Protein AF-A0A7S2WJG2-F1 (afdb_monomer)

Sequence (134 aa):
EGPVTAETNYRGTDWLTQGWVDNTPPLGWETTLAFCIMPIVLVLMQSFTMNVLQQPEDESASDEEKEQLQNTKNILKFLPLMIGFFSLQVPAGLTIYWFTSNLFTVSQSLIIRGYYAANPPEIKLPDYWVALDK

Foldseek 3Di:
DQDDDPPQVLFFQCQPVHDDDPNAG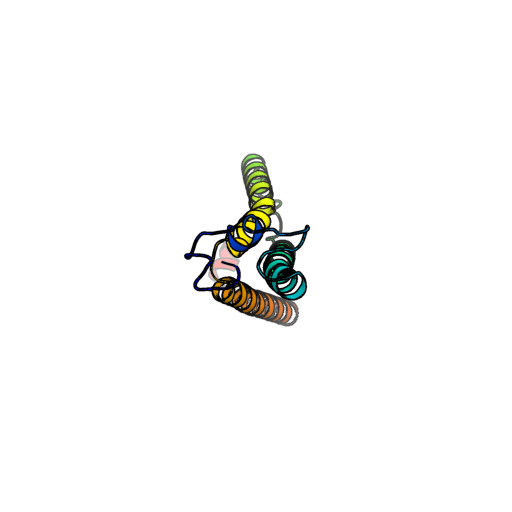PVGPVSNVVLLVLLVLQLVLLLVLCVVPPDDDDPPDDPVVVVVVVVVVVVSNCVSVVSSSVCSRDDVVVSVVVSVVSVVVSVVVVVVVVVCVVVPDDDDDDPVVVVVVD

InterPro domains:
  IPR001708 Membrane insertase YidC/ALB3/OXA1/COX18 [PTHR12428] (31-113)
  IPR028055 Membrane insertase YidC/Oxa/ALB, C-terminal [PF02096] (34-115)

Organism: NCBI:txid1034831

Secondary structure (DSSP, 8-state):
--S--TTSTT-TTHHHHS--BTTB-TTHHHHHHHHHHHHHHHHHHHHHHHHHSPPPP-TTS-HHHHHHHHHHHHHHHHHHHHHHHHHHHS-HHHHHHHHHHHHHHHHHHHHHHHHHHHS-------HHHHTTT-

Nearest PDB structures (foldseek):
  8k4a-assembly1_B  TM=3.016E-01  e=4.830E+00  Banna virus

Mean predicted aligned error: 8.18 Å

Radius of gyration: 22.85 Å; Cα contacts (8 Å, |Δi|>4): 87; chains: 1; bounding box: 48×34×75 Å

pLDDT: mean 85.36, std 9.44, range [53.22, 96.12]

Structure (mmCIF, N/CA/C/O backbone):
data_AF-A0A7S2WJG2-F1
#
_entry.id   AF-A0A7S2WJG2-F1
#
loop_
_atom_site.group_PDB
_atom_site.id
_atom_site.type_symbol
_atom_site.label_atom_id
_atom_site.label_alt_id
_atom_site.label_comp_id
_atom_site.label_asym_id
_atom_site.label_entity_id
_atom_site.label_seq_id
_atom_site.pdbx_PDB_ins_code
_atom_site.Cartn_x
_atom_site.Cartn_y
_atom_site.Cartn_z
_atom_site.occupancy
_atom_site.B_iso_or_equiv
_atom_site.auth_seq_id
_atom_site.auth_comp_id
_atom_site.auth_asym_id
_atom_site.auth_atom_id
_atom_site.pdbx_PDB_model_num
ATOM 1 N N . GLU A 1 1 ? 11.641 1.030 -9.072 1.00 53.22 1 GLU A N 1
ATOM 2 C CA . GLU A 1 1 ? 12.602 0.377 -9.916 1.00 53.22 1 GLU A CA 1
ATOM 3 C C . GLU A 1 1 ? 11.898 -0.879 -10.294 1.00 53.22 1 GLU A C 1
ATOM 5 O O . GLU A 1 1 ? 11.689 -1.785 -9.485 1.00 53.22 1 GLU A O 1
ATOM 10 N N . GLY A 1 2 ? 11.474 -0.881 -11.547 1.00 59.31 2 GLY A N 1
ATOM 11 C CA . GLY A 1 2 ? 11.411 -2.129 -12.260 1.00 59.31 2 GLY A CA 1
ATOM 12 C C . GLY A 1 2 ? 12.780 -2.819 -12.215 1.00 59.31 2 GLY A C 1
ATOM 13 O O . GLY A 1 2 ? 13.620 -2.557 -11.351 1.00 59.31 2 GLY A O 1
ATOM 14 N N . PRO A 1 3 ? 13.027 -3.756 -13.113 1.00 62.56 3 PRO A N 1
ATOM 15 C CA . PRO A 1 3 ? 14.168 -4.640 -12.974 1.00 62.56 3 PRO A CA 1
ATOM 16 C C . PRO A 1 3 ? 15.491 -3.865 -12.879 1.00 62.56 3 PRO A C 1
ATOM 18 O O . PRO A 1 3 ? 15.754 -2.921 -13.632 1.00 62.56 3 PRO A O 1
ATOM 21 N N . VAL A 1 4 ? 16.315 -4.280 -11.915 1.00 63.59 4 VAL A N 1
ATOM 22 C CA . VAL A 1 4 ? 17.675 -3.775 -11.720 1.00 63.59 4 VAL A CA 1
ATOM 23 C C . VAL A 1 4 ? 18.537 -4.428 -12.792 1.00 63.59 4 VAL A C 1
ATOM 25 O O . VAL A 1 4 ? 18.883 -5.604 -12.696 1.00 63.59 4 VAL A O 1
ATOM 28 N N . THR A 1 5 ? 18.815 -3.686 -13.858 1.00 62.41 5 THR A N 1
ATOM 29 C CA . THR A 1 5 ? 19.659 -4.141 -14.966 1.00 62.41 5 THR A CA 1
ATOM 30 C C . THR A 1 5 ? 20.774 -3.133 -15.191 1.00 62.41 5 THR A C 1
ATOM 32 O O . THR A 1 5 ? 20.627 -1.955 -14.862 1.00 62.41 5 THR A O 1
ATOM 35 N N . ALA A 1 6 ? 21.895 -3.584 -15.755 1.00 56.31 6 ALA A N 1
ATOM 36 C CA . ALA A 1 6 ? 23.031 -2.711 -16.047 1.00 56.31 6 ALA A CA 1
ATOM 37 C C . ALA A 1 6 ? 22.667 -1.548 -16.997 1.00 56.31 6 ALA A C 1
ATOM 39 O O . ALA A 1 6 ? 23.319 -0.508 -16.962 1.00 56.31 6 ALA A O 1
ATOM 40 N N . GLU A 1 7 ? 21.617 -1.700 -17.811 1.00 58.94 7 GLU A N 1
ATOM 41 C CA . GLU A 1 7 ? 21.180 -0.702 -18.795 1.00 58.94 7 GLU A CA 1
ATOM 42 C C . GLU A 1 7 ? 20.297 0.405 -18.197 1.00 58.94 7 GLU A C 1
ATOM 44 O O . GLU A 1 7 ? 20.349 1.546 -18.653 1.00 58.94 7 GLU A O 1
ATOM 49 N N . THR A 1 8 ? 19.517 0.117 -17.149 1.00 59.44 8 THR A N 1
ATOM 50 C CA . THR A 1 8 ? 18.523 1.061 -16.598 1.00 59.44 8 THR A CA 1
ATOM 51 C C . THR A 1 8 ? 19.085 2.070 -15.588 1.00 59.44 8 THR A C 1
ATOM 53 O O . THR A 1 8 ? 18.338 2.922 -15.107 1.00 59.44 8 THR A O 1
ATOM 56 N N . ASN A 1 9 ? 20.392 2.022 -15.292 1.00 58.19 9 ASN A N 1
ATOM 57 C CA . ASN A 1 9 ? 21.158 3.038 -14.545 1.00 58.19 9 ASN A CA 1
ATOM 58 C C . ASN A 1 9 ? 20.445 3.625 -13.299 1.00 58.19 9 ASN A C 1
ATOM 60 O O . ASN A 1 9 ? 20.606 4.800 -12.975 1.00 58.19 9 ASN A O 1
ATOM 64 N N . TYR A 1 10 ? 19.652 2.807 -12.596 1.00 58.50 10 TYR A N 1
ATOM 65 C CA . TYR A 1 10 ? 18.949 3.149 -11.348 1.00 58.50 10 TYR A CA 1
ATOM 66 C C . TYR A 1 10 ? 17.976 4.345 -11.435 1.00 58.50 10 TYR A C 1
ATOM 68 O O . TYR A 1 10 ? 17.666 4.981 -10.427 1.00 58.50 10 TYR A O 1
ATOM 76 N N . ARG A 1 11 ? 17.473 4.693 -12.630 1.00 66.06 11 ARG A N 1
ATOM 77 C CA . ARG A 1 11 ? 16.581 5.853 -12.812 1.00 66.06 11 ARG A CA 1
ATOM 78 C C . ARG A 1 11 ? 15.104 5.447 -12.800 1.00 66.06 11 ARG A C 1
ATOM 80 O O . ARG A 1 11 ? 14.549 5.037 -13.816 1.00 66.06 11 ARG A O 1
ATOM 87 N N . GLY A 1 12 ? 14.455 5.616 -11.645 1.00 78.56 12 GLY A N 1
ATOM 88 C CA . GLY A 1 12 ? 12.994 5.701 -11.469 1.00 78.56 12 GLY A CA 1
ATOM 89 C C . GLY A 1 12 ? 12.143 4.808 -12.390 1.00 78.56 12 GLY A C 1
ATOM 90 O O . GLY A 1 12 ? 12.080 3.591 -12.206 1.00 78.56 12 GLY A O 1
ATOM 91 N N . THR A 1 13 ? 11.446 5.434 -13.349 1.00 86.12 13 THR A N 1
ATOM 92 C CA . THR A 1 13 ? 10.516 4.806 -14.314 1.00 86.12 13 THR A CA 1
ATOM 93 C C . THR A 1 13 ? 11.085 4.642 -15.729 1.00 86.12 13 THR A C 1
ATOM 95 O O . THR A 1 13 ? 10.325 4.377 -16.664 1.00 86.12 13 THR A O 1
ATOM 98 N N . ASP A 1 14 ? 12.392 4.814 -15.932 1.00 84.88 14 ASP A N 1
ATOM 99 C CA . ASP A 1 14 ? 12.988 4.775 -17.279 1.00 84.88 14 ASP A CA 1
ATOM 100 C C . ASP A 1 14 ? 12.821 3.390 -17.923 1.00 84.88 14 ASP A C 1
ATOM 102 O O . ASP A 1 14 ? 12.513 3.290 -19.107 1.00 84.88 1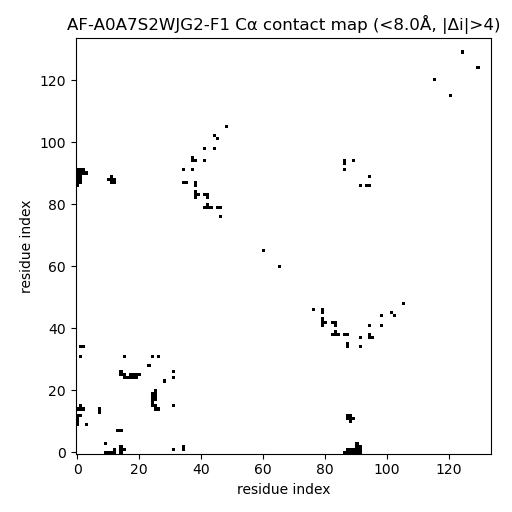4 ASP A O 1
ATOM 106 N N . TRP A 1 15 ? 12.856 2.332 -17.107 1.00 85.25 15 TRP A N 1
ATOM 107 C CA . TRP A 1 15 ? 12.561 0.946 -17.495 1.00 85.25 15 TRP A CA 1
ATOM 108 C C . TRP A 1 15 ? 11.173 0.739 -18.133 1.00 85.25 15 TRP A C 1
ATOM 110 O O . TRP A 1 15 ? 10.958 -0.252 -18.827 1.00 85.25 15 TRP A O 1
ATOM 120 N N . LEU A 1 16 ? 10.221 1.641 -17.867 1.00 87.62 16 LEU A N 1
ATOM 121 C CA . LEU A 1 16 ? 8.851 1.585 -18.381 1.00 87.62 16 LEU A CA 1
ATOM 122 C C . LEU A 1 16 ? 8.621 2.576 -19.527 1.00 87.62 16 LEU A C 1
ATOM 124 O O . LEU A 1 16 ? 7.768 2.337 -20.374 1.00 87.62 16 LEU A O 1
ATOM 128 N N . THR A 1 17 ? 9.341 3.696 -19.552 1.00 87.69 17 THR A N 1
ATOM 129 C CA . THR A 1 17 ? 9.021 4.849 -20.415 1.00 87.69 17 THR A CA 1
ATOM 130 C C . THR A 1 17 ? 10.019 5.078 -21.547 1.00 87.69 17 THR A C 1
ATOM 132 O O . THR A 1 17 ? 9.687 5.762 -22.511 1.00 87.69 17 THR A O 1
ATOM 135 N N . GLN A 1 18 ? 11.220 4.504 -21.466 1.00 86.00 18 GLN A N 1
ATOM 136 C CA . GLN A 1 18 ? 12.292 4.701 -22.441 1.00 86.00 18 GLN A CA 1
ATOM 137 C C . GLN A 1 18 ? 12.671 3.386 -23.129 1.00 86.00 18 GLN A C 1
ATOM 139 O O . GLN A 1 18 ? 12.327 2.306 -22.657 1.00 86.00 18 GLN A O 1
ATOM 144 N N . GLY A 1 19 ? 13.370 3.474 -24.264 1.00 85.50 19 GLY A N 1
ATOM 145 C CA . GLY A 1 19 ? 13.921 2.297 -24.950 1.00 85.50 19 GLY A CA 1
ATOM 146 C C . GLY A 1 19 ? 12.885 1.388 -25.618 1.00 85.50 19 GLY A C 1
ATOM 147 O O . GLY A 1 19 ? 13.158 0.212 -25.836 1.00 85.50 19 GLY A O 1
ATOM 148 N N . TRP A 1 20 ? 11.697 1.909 -25.933 1.00 90.50 20 TRP A N 1
ATOM 149 C CA . TRP A 1 20 ? 10.685 1.160 -26.676 1.00 90.50 20 TRP A CA 1
ATOM 150 C C . TRP A 1 20 ? 11.123 0.968 -28.130 1.00 90.50 20 TRP A C 1
ATOM 152 O O . TRP A 1 20 ? 11.519 1.927 -28.794 1.00 90.50 20 TRP A O 1
ATOM 162 N N . VAL A 1 21 ? 10.997 -0.258 -28.631 1.00 91.44 21 VAL A N 1
ATOM 163 C CA . VAL A 1 21 ? 11.268 -0.617 -30.031 1.00 91.44 21 VAL A CA 1
ATOM 164 C C . VAL A 1 21 ? 10.055 -1.373 -30.555 1.00 91.44 21 VAL A C 1
ATOM 166 O O . VAL A 1 21 ? 9.578 -2.291 -29.895 1.00 91.44 21 VAL A O 1
ATOM 169 N N . ASP A 1 22 ? 9.508 -0.962 -31.700 1.00 92.50 22 ASP A N 1
ATOM 170 C CA . ASP A 1 22 ? 8.360 -1.621 -32.347 1.00 92.50 22 ASP A CA 1
ATOM 171 C C . ASP A 1 22 ? 7.168 -1.889 -31.402 1.00 92.50 22 ASP A C 1
ATOM 173 O O . ASP A 1 22 ? 6.600 -2.979 -31.371 1.00 92.50 22 ASP A O 1
ATOM 177 N N . ASN A 1 23 ? 6.789 -0.891 -30.591 1.00 89.50 23 ASN A N 1
ATOM 178 C CA . ASN A 1 23 ? 5.736 -0.993 -29.562 1.00 89.50 23 ASN A CA 1
ATOM 179 C C . ASN A 1 23 ? 5.977 -2.075 -28.490 1.00 89.50 23 ASN A C 1
ATOM 181 O O . ASN A 1 23 ? 5.046 -2.487 -27.796 1.00 89.50 23 ASN A O 1
ATOM 185 N N . THR A 1 24 ? 7.220 -2.524 -28.337 1.00 90.62 24 THR A N 1
ATOM 186 C CA . THR A 1 24 ? 7.630 -3.483 -27.315 1.00 90.62 24 THR A CA 1
ATOM 187 C C . THR A 1 24 ? 8.464 -2.759 -26.257 1.00 90.62 24 THR A C 1
ATOM 189 O O . THR A 1 24 ? 9.399 -2.033 -26.613 1.00 90.62 24 THR A O 1
ATOM 192 N N . PRO A 1 25 ? 8.138 -2.914 -24.960 1.00 91.69 25 PRO A N 1
ATOM 193 C CA . PRO A 1 25 ? 8.924 -2.314 -23.892 1.00 91.69 25 PRO A CA 1
ATOM 194 C C . PRO A 1 25 ? 10.320 -2.957 -23.819 1.00 91.69 25 PRO A C 1
ATOM 196 O O . PRO A 1 25 ? 10.475 -4.120 -24.203 1.00 91.69 25 PRO A O 1
ATOM 199 N N . PRO A 1 26 ? 11.323 -2.260 -23.259 1.00 86.38 26 PRO A N 1
ATOM 200 C CA . PRO A 1 26 ? 12.724 -2.705 -23.259 1.00 86.38 26 PRO A CA 1
ATOM 201 C C . PRO A 1 26 ? 12.963 -4.063 -22.574 1.00 86.38 26 PRO A C 1
ATOM 203 O O . PRO A 1 26 ? 13.966 -4.721 -22.821 1.00 86.38 26 PRO A O 1
ATOM 206 N N . LEU A 1 27 ? 12.039 -4.507 -21.720 1.00 85.25 27 LEU A N 1
ATOM 207 C CA . LEU A 1 27 ? 12.134 -5.755 -20.953 1.00 85.25 27 LEU A CA 1
ATOM 208 C C . LEU A 1 27 ? 11.252 -6.879 -21.516 1.00 85.25 27 LEU A C 1
ATOM 210 O O . LEU A 1 27 ? 11.189 -7.968 -20.940 1.00 85.25 27 LEU A O 1
ATOM 214 N N . GLY A 1 28 ? 10.533 -6.602 -22.607 1.00 90.19 28 GLY A N 1
ATOM 215 C CA . GLY A 1 28 ? 9.458 -7.446 -23.112 1.00 90.19 28 GLY A CA 1
ATOM 216 C C . GLY A 1 28 ? 8.178 -7.356 -22.273 1.00 90.19 28 GLY A C 1
ATOM 217 O O . GLY A 1 28 ? 8.179 -6.970 -21.102 1.00 90.19 28 GLY A O 1
ATOM 218 N N . TRP A 1 29 ? 7.052 -7.716 -22.890 1.00 89.19 29 TRP A N 1
ATOM 219 C CA . TRP A 1 29 ? 5.729 -7.591 -22.272 1.00 89.19 29 TRP A CA 1
ATOM 220 C C . TRP A 1 29 ? 5.562 -8.426 -21.007 1.00 89.19 29 TRP A C 1
ATOM 222 O O . TRP A 1 29 ? 4.998 -7.936 -20.033 1.00 89.19 29 TRP A O 1
ATOM 232 N N . GLU A 1 30 ? 6.068 -9.658 -21.002 1.00 90.06 30 GLU A N 1
ATOM 233 C CA . GLU A 1 30 ? 5.928 -10.561 -19.856 1.00 90.06 30 GLU A CA 1
ATOM 234 C C . GLU A 1 30 ? 6.553 -9.960 -18.594 1.00 90.06 30 GLU A C 1
ATOM 236 O O . GLU A 1 30 ? 5.896 -9.836 -17.558 1.00 90.06 30 GLU A O 1
ATOM 241 N N . THR A 1 31 ? 7.800 -9.500 -18.709 1.00 87.19 31 THR A N 1
ATOM 242 C CA . THR A 1 31 ? 8.540 -8.884 -17.608 1.00 87.19 31 THR A CA 1
ATOM 243 C C . THR A 1 31 ? 7.906 -7.559 -17.196 1.00 87.19 31 THR A C 1
ATOM 245 O O . THR A 1 31 ? 7.631 -7.352 -16.015 1.00 87.19 31 THR A O 1
ATOM 248 N N . THR A 1 32 ? 7.623 -6.663 -18.147 1.00 90.12 32 THR A N 1
ATOM 249 C CA . THR A 1 32 ? 7.036 -5.348 -17.849 1.00 90.12 32 THR A CA 1
ATOM 250 C C . THR A 1 32 ? 5.701 -5.478 -17.117 1.00 90.12 32 THR A C 1
ATOM 252 O O . THR A 1 32 ? 5.497 -4.813 -16.100 1.00 90.12 32 THR A O 1
ATOM 255 N N . LEU A 1 33 ? 4.817 -6.374 -17.567 1.00 91.00 33 LEU A N 1
ATOM 256 C CA . LEU A 1 33 ? 3.532 -6.607 -16.908 1.00 91.00 33 LEU A CA 1
ATOM 257 C C . LEU A 1 33 ? 3.703 -7.204 -15.510 1.00 91.00 33 LEU A C 1
ATOM 259 O O . LEU A 1 33 ? 3.021 -6.758 -14.588 1.00 91.00 33 LEU A O 1
ATOM 263 N N . ALA A 1 34 ? 4.637 -8.142 -15.317 1.00 88.25 34 ALA A N 1
ATOM 264 C CA . ALA A 1 34 ? 4.917 -8.707 -13.997 1.00 88.25 34 ALA A CA 1
ATOM 265 C C . ALA A 1 34 ? 5.309 -7.622 -12.976 1.00 88.25 34 ALA A C 1
ATOM 267 O O . ALA A 1 34 ? 4.810 -7.619 -11.848 1.00 88.25 34 ALA A O 1
ATOM 268 N N . PHE A 1 35 ? 6.131 -6.649 -13.384 1.00 88.19 35 PHE A N 1
ATOM 269 C CA . PHE A 1 35 ? 6.501 -5.519 -12.528 1.00 88.19 35 PHE A CA 1
ATOM 270 C C . PHE A 1 35 ? 5.365 -4.509 -12.323 1.00 88.19 35 PHE A C 1
ATOM 272 O O . PHE A 1 35 ? 5.299 -3.902 -11.258 1.00 88.19 35 PHE A O 1
ATOM 279 N N . CYS A 1 36 ? 4.452 -4.339 -13.284 1.00 91.12 36 CYS A N 1
ATOM 280 C CA . CYS A 1 36 ? 3.291 -3.453 -13.143 1.00 91.12 36 CYS A CA 1
ATOM 281 C C . CYS A 1 36 ? 2.172 -4.037 -12.264 1.00 91.12 36 CYS A C 1
ATOM 283 O O . CYS A 1 36 ? 1.450 -3.278 -11.616 1.00 91.12 36 CYS A O 1
ATOM 285 N N . ILE A 1 37 ? 2.029 -5.365 -12.204 1.00 92.25 37 ILE A N 1
ATOM 286 C CA . ILE A 1 37 ? 0.994 -6.027 -11.391 1.00 92.25 37 ILE A CA 1
ATOM 287 C C . ILE A 1 37 ? 1.188 -5.737 -9.899 1.00 92.25 37 ILE A C 1
ATOM 289 O O . ILE A 1 37 ? 0.215 -5.469 -9.198 1.00 92.25 37 ILE A O 1
ATOM 293 N N . MET A 1 38 ? 2.429 -5.738 -9.408 1.00 90.06 38 MET A N 1
ATOM 294 C CA . MET A 1 38 ? 2.718 -5.521 -7.984 1.00 90.06 38 MET A CA 1
AT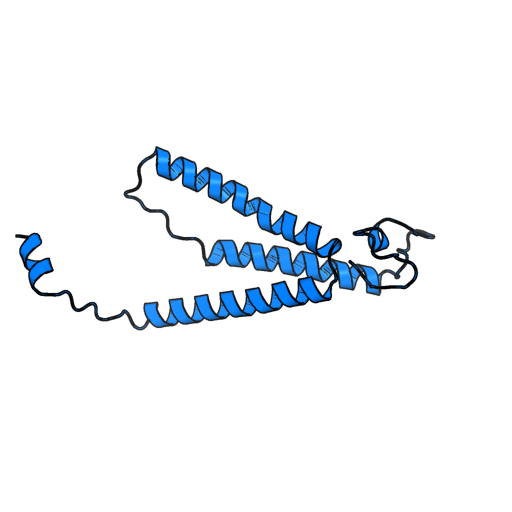OM 295 C C . MET A 1 38 ? 2.207 -4.167 -7.444 1.00 90.06 38 MET A C 1
ATOM 297 O O . MET A 1 38 ? 1.470 -4.176 -6.457 1.00 90.06 38 MET A O 1
ATOM 301 N N . PRO A 1 39 ? 2.512 -3.015 -8.073 1.00 90.81 39 PRO A N 1
ATOM 302 C CA . PRO A 1 39 ? 1.914 -1.719 -7.753 1.00 90.81 39 PRO A CA 1
ATOM 303 C C . PRO A 1 39 ? 0.385 -1.736 -7.705 1.00 90.81 39 PRO A C 1
ATOM 305 O O . PRO A 1 39 ? -0.209 -1.186 -6.781 1.00 90.81 39 PRO A O 1
ATOM 308 N N . ILE A 1 40 ? -0.262 -2.389 -8.676 1.00 93.44 40 ILE A N 1
ATOM 309 C CA . ILE A 1 40 ? -1.728 -2.463 -8.759 1.00 93.44 40 ILE A CA 1
ATOM 310 C C . ILE A 1 40 ? -2.281 -3.249 -7.569 1.00 93.44 40 ILE A C 1
ATOM 312 O O . ILE A 1 40 ? -3.183 -2.779 -6.876 1.00 93.44 40 ILE A O 1
ATOM 316 N N . VAL A 1 41 ? -1.707 -4.420 -7.290 1.00 93.56 41 VAL A N 1
ATOM 317 C CA . VAL A 1 41 ? -2.083 -5.249 -6.139 1.00 93.56 41 VAL A CA 1
ATOM 318 C C . VAL A 1 41 ? -1.875 -4.484 -4.831 1.00 93.56 41 VAL A C 1
ATOM 320 O O . VAL A 1 41 ? -2.743 -4.525 -3.958 1.00 93.56 41 VAL A O 1
ATOM 323 N N . LEU A 1 42 ? -0.777 -3.733 -4.703 1.00 92.38 42 LEU A N 1
ATOM 324 C CA . LEU A 1 42 ? -0.500 -2.920 -3.521 1.00 92.38 42 LEU A CA 1
ATOM 325 C C . LEU A 1 42 ? -1.546 -1.812 -3.327 1.00 92.38 42 LEU A C 1
ATOM 327 O O . LEU A 1 42 ? -2.041 -1.642 -2.216 1.00 92.38 42 LEU A O 1
ATOM 331 N N . VAL A 1 43 ? -1.927 -1.094 -4.390 1.00 93.75 43 VAL A N 1
ATOM 332 C CA . VAL A 1 43 ? -2.972 -0.053 -4.342 1.00 93.75 43 VAL A CA 1
ATOM 333 C C . VAL A 1 43 ? -4.311 -0.642 -3.905 1.00 93.75 43 VAL A C 1
ATOM 335 O O . VAL A 1 43 ? -4.978 -0.077 -3.034 1.00 93.75 43 VAL A O 1
ATOM 338 N N . LEU A 1 44 ? -4.704 -1.779 -4.484 1.00 94.12 44 LEU A N 1
ATOM 339 C CA . LEU A 1 44 ? -5.957 -2.453 -4.145 1.00 94.12 44 LEU A CA 1
ATOM 340 C C . LEU A 1 44 ? -5.953 -2.921 -2.687 1.00 94.12 44 LEU A C 1
ATOM 342 O O . LEU A 1 44 ? -6.907 -2.660 -1.955 1.00 94.12 44 LEU A O 1
ATOM 346 N N . MET A 1 45 ? -4.856 -3.536 -2.245 1.00 92.31 45 MET A N 1
ATOM 347 C CA . MET A 1 45 ? -4.685 -3.990 -0.867 1.00 92.31 45 MET A CA 1
ATOM 348 C C . MET A 1 45 ? -4.714 -2.828 0.129 1.00 92.31 45 MET A C 1
ATOM 350 O O . MET A 1 45 ? -5.391 -2.902 1.154 1.00 92.31 45 MET A O 1
ATOM 354 N N . GLN A 1 46 ? -4.019 -1.732 -0.173 1.00 90.88 46 GLN A N 1
ATOM 355 C CA . GLN A 1 46 ? -3.991 -0.545 0.679 1.00 90.88 46 GLN A CA 1
ATOM 356 C C . GLN A 1 46 ? -5.377 0.107 0.767 1.00 90.88 46 GLN A C 1
ATOM 358 O O . GLN A 1 46 ? -5.819 0.481 1.853 1.00 90.88 46 GLN A O 1
ATOM 363 N N . SER A 1 47 ? -6.091 0.188 -0.357 1.00 91.56 47 SER A N 1
ATOM 364 C CA . SER A 1 47 ? -7.457 0.721 -0.404 1.00 91.56 47 SER A CA 1
ATOM 365 C C . SER A 1 47 ? -8.420 -0.150 0.403 1.00 91.56 47 SER A C 1
ATOM 367 O O . SER A 1 47 ? -9.215 0.359 1.191 1.00 91.56 47 SER A O 1
ATOM 369 N N . PHE A 1 48 ? -8.323 -1.474 0.264 1.00 91.69 48 PHE A N 1
ATOM 370 C CA . PHE A 1 48 ? -9.096 -2.421 1.064 1.00 91.69 48 PHE A CA 1
ATOM 371 C C . PHE A 1 48 ? -8.808 -2.262 2.562 1.00 91.69 48 PHE A C 1
ATOM 373 O O . PHE A 1 48 ? -9.730 -2.115 3.359 1.00 91.69 48 PHE A O 1
ATOM 380 N N . THR A 1 49 ? -7.530 -2.205 2.930 1.00 89.06 49 THR A N 1
ATOM 381 C CA . THR A 1 49 ? -7.068 -2.014 4.311 1.00 89.06 49 THR A CA 1
ATOM 382 C C . THR A 1 49 ? -7.669 -0.763 4.940 1.00 89.06 49 THR A C 1
ATOM 384 O O . THR A 1 49 ? -8.209 -0.826 6.043 1.00 89.06 49 THR A O 1
ATOM 387 N N . MET A 1 50 ? -7.624 0.363 4.225 1.00 88.19 50 MET A N 1
ATOM 388 C CA . MET A 1 50 ? -8.193 1.622 4.699 1.00 88.19 50 MET A CA 1
ATOM 389 C C . MET A 1 50 ? -9.705 1.536 4.903 1.00 88.19 50 MET A C 1
ATOM 391 O O . MET A 1 50 ? -10.203 2.076 5.882 1.00 88.19 50 MET A O 1
ATOM 395 N N . ASN A 1 51 ? -10.437 0.848 4.026 1.00 88.00 51 ASN A N 1
ATOM 396 C CA . ASN A 1 51 ? -11.883 0.673 4.192 1.00 88.00 51 ASN A CA 1
ATOM 397 C C . ASN A 1 51 ? -12.228 -0.242 5.376 1.00 88.00 51 ASN A C 1
ATOM 399 O O . ASN A 1 51 ? -13.196 0.002 6.086 1.00 88.00 51 ASN A O 1
ATOM 403 N N . VAL A 1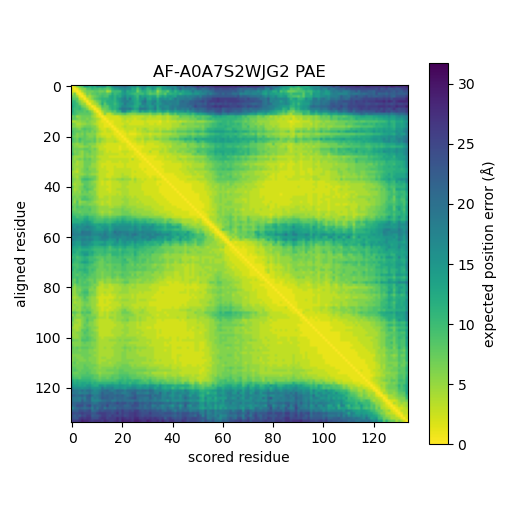 52 ? -11.431 -1.282 5.617 1.00 87.94 52 VAL A N 1
ATOM 404 C CA . VAL A 1 52 ? -11.677 -2.258 6.689 1.00 87.94 52 VAL A CA 1
ATOM 405 C C . VAL A 1 52 ? -11.287 -1.726 8.069 1.00 87.94 52 VAL A C 1
ATOM 407 O O . VAL A 1 52 ? -11.951 -2.020 9.066 1.00 87.94 52 VAL A O 1
ATOM 410 N N . LEU A 1 53 ? -10.192 -0.970 8.151 1.00 84.50 53 LEU A N 1
ATOM 411 C CA . LEU A 1 53 ? -9.645 -0.437 9.402 1.00 84.50 53 LEU A CA 1
ATOM 412 C C . LEU A 1 53 ? -10.095 1.001 9.699 1.00 84.50 53 LEU A C 1
ATOM 414 O O . LEU A 1 53 ? -9.590 1.609 10.640 1.00 84.50 53 LEU A O 1
ATOM 418 N N . GLN A 1 54 ? -11.036 1.545 8.925 1.00 83.75 54 GLN A N 1
ATOM 419 C CA . GLN A 1 54 ? -11.627 2.851 9.200 1.00 83.75 54 GLN A CA 1
ATOM 420 C C . GLN A 1 54 ? -12.249 2.883 10.600 1.00 83.75 54 GLN A C 1
ATOM 422 O O . GLN A 1 54 ? -12.966 1.965 11.008 1.00 83.75 54 GLN A O 1
ATOM 427 N N . GLN A 1 55 ? -11.952 3.954 11.336 1.00 79.06 55 GLN A N 1
ATOM 428 C CA . GLN A 1 55 ? -12.573 4.202 12.629 1.00 79.06 55 GLN A CA 1
ATOM 429 C C . GLN A 1 55 ? -14.037 4.621 12.421 1.00 79.06 55 GLN A C 1
ATOM 431 O O . GLN A 1 55 ? -14.321 5.362 11.471 1.00 79.06 55 GLN A O 1
ATOM 436 N N . PRO A 1 56 ? -14.962 4.143 13.274 1.00 78.44 56 PRO A N 1
ATOM 437 C CA . PRO A 1 56 ? -16.345 4.597 13.251 1.00 78.44 56 PRO A CA 1
ATOM 438 C C . PRO A 1 56 ? -16.413 6.104 13.520 1.00 78.44 56 PRO A C 1
ATOM 440 O O . PRO A 1 56 ? -15.549 6.664 14.195 1.00 78.44 56 PRO A O 1
ATOM 443 N N . GLU A 1 57 ? -17.418 6.759 12.945 1.00 77.88 57 GLU A N 1
ATOM 444 C CA . GLU A 1 57 ? -17.654 8.182 13.182 1.00 77.88 57 GLU A CA 1
ATOM 445 C C . GLU A 1 57 ? -18.158 8.387 14.612 1.00 77.88 57 GLU A C 1
ATOM 447 O O . GLU A 1 57 ? -19.014 7.640 15.082 1.00 77.88 57 GLU A O 1
ATOM 452 N N . ASP A 1 58 ? -17.601 9.379 15.303 1.00 78.94 58 ASP A N 1
ATOM 453 C CA . ASP A 1 58 ? -18.068 9.769 16.628 1.00 78.94 58 ASP A CA 1
ATOM 454 C C . ASP A 1 58 ? -19.276 10.701 16.4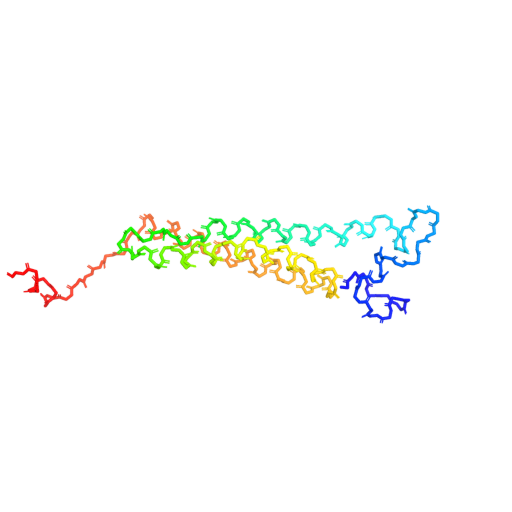72 1.00 78.94 58 ASP A C 1
ATOM 456 O O . ASP A 1 58 ? -19.162 11.830 15.985 1.00 78.94 58 ASP A O 1
ATOM 460 N N . GLU A 1 59 ? -20.457 10.214 16.855 1.00 75.50 59 GLU A N 1
ATOM 461 C CA . GLU A 1 59 ? -21.699 10.985 16.770 1.00 75.50 59 GLU A CA 1
ATOM 462 C C . GLU A 1 59 ? -21.673 12.221 17.684 1.00 75.50 59 GLU A C 1
ATOM 464 O O . GLU A 1 59 ? -22.306 13.230 17.354 1.00 75.50 59 GLU A O 1
ATOM 469 N N . SER A 1 60 ? -20.892 12.175 18.771 1.00 78.81 60 SER A N 1
ATOM 470 C CA . SER A 1 60 ? -20.772 13.243 19.771 1.00 78.81 60 SER A CA 1
ATOM 471 C C . SER A 1 60 ? -19.790 14.358 19.395 1.00 78.81 60 SER A C 1
ATOM 473 O O . SER A 1 60 ? -19.770 15.395 20.059 1.00 78.81 60 SER A O 1
ATOM 475 N N . ALA A 1 61 ? -19.021 14.181 18.315 1.00 80.81 61 ALA A N 1
ATOM 476 C CA . ALA A 1 61 ? -18.070 15.178 17.837 1.00 80.81 61 ALA A CA 1
ATOM 477 C C . ALA A 1 61 ? -18.768 16.446 17.308 1.00 80.81 61 ALA A C 1
ATOM 479 O O . ALA A 1 61 ? -19.851 16.382 16.705 1.00 80.81 61 ALA A O 1
ATOM 480 N N . SER A 1 62 ? -18.111 17.591 17.501 1.00 85.69 62 SER A N 1
ATOM 481 C CA . SER A 1 62 ? -18.533 18.897 16.983 1.00 85.69 62 SER A CA 1
ATOM 482 C C . SER A 1 62 ? -18.588 18.900 15.449 1.00 85.69 62 SER A C 1
ATOM 484 O O . SER A 1 62 ? -17.884 18.138 14.781 1.00 85.69 62 SER A O 1
ATOM 486 N N . ASP A 1 63 ? -19.398 19.786 14.866 1.00 83.81 63 ASP A N 1
ATOM 487 C CA . ASP A 1 63 ? -19.516 19.930 13.409 1.00 83.81 63 ASP A CA 1
ATOM 488 C C . ASP A 1 63 ? -18.166 20.290 12.756 1.00 83.81 63 ASP A C 1
ATOM 490 O O . ASP A 1 63 ? -17.826 19.756 11.699 1.00 83.81 63 ASP A O 1
ATOM 494 N N . GLU A 1 64 ? -17.346 21.108 13.427 1.00 85.00 64 GLU A N 1
ATOM 495 C CA . GLU A 1 64 ? -15.990 21.454 12.969 1.00 85.00 64 GLU A CA 1
ATOM 496 C C . GLU A 1 64 ? -15.051 20.232 12.949 1.00 85.00 64 GLU A C 1
ATOM 498 O O . GLU A 1 64 ? -14.260 20.055 12.020 1.00 85.00 64 GLU A O 1
ATOM 503 N N . GLU A 1 65 ? -15.156 19.344 13.943 1.00 84.44 65 GLU A N 1
ATOM 504 C CA . GLU A 1 65 ? -14.342 18.124 14.023 1.00 84.44 65 GLU A CA 1
ATOM 505 C C . GLU A 1 65 ? -14.740 17.128 12.926 1.00 84.44 65 GLU A C 1
ATOM 507 O O . GLU A 1 65 ? -13.878 16.525 12.279 1.00 84.44 65 GLU A O 1
ATOM 512 N N . LYS A 1 66 ? -16.046 16.999 12.656 1.00 84.12 66 LYS A N 1
ATOM 513 C CA . LYS A 1 66 ? -16.585 16.167 11.569 1.00 84.12 66 LYS A CA 1
ATOM 514 C C . LYS A 1 66 ? -16.090 16.635 10.199 1.00 84.12 66 LYS A C 1
ATOM 516 O O . LYS A 1 66 ? -15.700 15.800 9.376 1.00 84.12 66 LYS A O 1
ATOM 521 N N . GLU A 1 67 ? -16.040 17.945 9.963 1.00 86.44 67 GLU A N 1
ATOM 522 C CA . GLU A 1 67 ? -15.505 18.514 8.721 1.00 86.44 67 GLU A CA 1
ATOM 523 C C . GLU A 1 67 ? -14.001 18.221 8.561 1.00 86.44 67 GLU A C 1
ATOM 525 O O . GLU A 1 67 ? -13.551 17.761 7.504 1.00 86.44 67 GLU A O 1
ATOM 530 N N . GLN A 1 68 ? -13.209 18.398 9.623 1.00 85.81 68 GLN A N 1
ATOM 531 C CA . GLN A 1 68 ? -11.778 18.066 9.616 1.00 85.81 68 GLN A CA 1
ATOM 532 C C . GLN A 1 68 ? -11.523 16.572 9.348 1.00 85.81 68 GLN A C 1
ATOM 534 O O . GLN A 1 68 ? -10.638 16.212 8.557 1.00 85.81 68 GLN A O 1
ATOM 539 N N . LEU A 1 69 ? -12.326 15.692 9.952 1.00 85.25 69 LEU A N 1
ATOM 540 C CA . LEU A 1 69 ? -12.295 14.248 9.715 1.00 85.25 69 LEU A CA 1
ATOM 541 C C . LEU A 1 69 ? -12.621 13.905 8.257 1.00 85.25 69 LEU A C 1
ATOM 543 O O . LEU A 1 69 ? -11.907 13.107 7.646 1.00 85.25 69 LEU A O 1
ATOM 547 N N . GLN A 1 70 ? -13.648 14.517 7.663 1.00 85.50 70 GLN A N 1
ATOM 548 C CA . GLN A 1 70 ? -13.985 14.308 6.251 1.00 85.50 70 GLN A CA 1
ATOM 549 C C . GLN A 1 70 ? -12.868 14.760 5.307 1.00 85.50 70 GLN A C 1
ATOM 551 O O . GLN A 1 70 ? -12.502 14.019 4.388 1.00 85.50 70 GLN A O 1
ATOM 556 N N . ASN A 1 71 ? -12.278 15.930 5.552 1.00 86.31 71 ASN A N 1
ATOM 557 C CA . ASN A 1 71 ? -11.152 16.426 4.762 1.00 86.31 71 ASN A CA 1
ATOM 558 C C . ASN A 1 71 ? -9.957 15.465 4.826 1.00 86.31 71 ASN A C 1
ATOM 560 O O . ASN A 1 71 ? -9.384 15.102 3.794 1.00 86.31 71 ASN A O 1
ATOM 564 N N . THR A 1 72 ? -9.652 14.954 6.019 1.00 86.12 72 THR A N 1
ATOM 565 C CA . THR A 1 72 ? -8.610 13.939 6.217 1.00 86.12 72 THR A CA 1
ATOM 566 C C . THR A 1 72 ? -8.932 12.647 5.461 1.00 86.12 72 THR A C 1
ATOM 568 O O . THR A 1 72 ? -8.083 12.133 4.732 1.00 86.12 72 THR A O 1
ATOM 571 N N . LYS A 1 73 ? -10.172 12.141 5.550 1.00 84.81 73 LYS A N 1
ATOM 572 C CA . LYS A 1 73 ? -10.619 10.948 4.805 1.00 84.81 73 LYS A CA 1
ATOM 573 C C . LYS A 1 73 ? -10.437 11.118 3.296 1.00 84.81 73 LYS A C 1
ATOM 575 O O . LYS A 1 73 ? -10.026 10.174 2.622 1.00 84.81 73 LYS A O 1
ATOM 580 N N . ASN A 1 74 ? -10.716 12.304 2.759 1.00 86.06 74 ASN A N 1
ATOM 581 C CA . ASN A 1 74 ? -10.547 12.582 1.334 1.00 86.06 74 ASN A CA 1
ATOM 582 C C . ASN A 1 74 ? -9.079 12.518 0.909 1.00 86.06 74 ASN A C 1
ATOM 584 O O . ASN A 1 74 ? -8.771 11.880 -0.094 1.00 86.06 74 ASN A O 1
ATOM 588 N N . ILE A 1 75 ? -8.168 13.090 1.697 1.00 87.25 75 ILE A N 1
ATOM 589 C CA . ILE A 1 75 ? -6.720 13.009 1.446 1.00 87.25 75 ILE A CA 1
ATOM 590 C C . ILE A 1 75 ? -6.240 11.554 1.494 1.00 87.25 75 ILE A C 1
ATOM 592 O O . ILE A 1 75 ? -5.523 11.097 0.601 1.00 87.25 75 ILE A O 1
ATOM 596 N N . LEU A 1 76 ? -6.689 10.794 2.496 1.00 86.75 76 LEU A N 1
ATOM 597 C CA . LEU A 1 76 ? -6.312 9.392 2.664 1.00 86.75 76 LEU A CA 1
ATOM 598 C C . LEU A 1 76 ? -6.753 8.508 1.488 1.00 86.75 76 LEU A C 1
ATOM 600 O O . LEU A 1 76 ? -6.062 7.540 1.191 1.00 86.75 76 LEU A O 1
ATOM 604 N N . LYS A 1 77 ? -7.828 8.847 0.762 1.00 85.94 77 LYS A N 1
ATOM 605 C CA . LYS A 1 77 ? -8.255 8.101 -0.440 1.00 85.94 77 LYS A CA 1
ATOM 606 C C . LYS A 1 77 ? -7.262 8.186 -1.601 1.00 85.94 77 LYS A C 1
ATOM 608 O O . LYS A 1 77 ? -7.189 7.254 -2.397 1.00 85.94 77 LYS A O 1
ATOM 613 N N . PHE A 1 78 ? -6.494 9.270 -1.707 1.00 88.06 78 PHE A N 1
ATOM 614 C CA . PHE A 1 78 ? -5.503 9.442 -2.777 1.00 88.06 78 PHE A CA 1
ATOM 615 C C . PHE A 1 78 ? -4.129 8.873 -2.417 1.00 88.06 78 PHE A C 1
ATOM 617 O O . PHE A 1 78 ? -3.332 8.564 -3.304 1.00 88.06 78 PHE A O 1
ATOM 624 N N . LEU A 1 79 ? -3.856 8.679 -1.125 1.00 90.81 79 LEU A N 1
ATOM 625 C CA . LEU A 1 79 ? -2.579 8.162 -0.645 1.00 90.81 79 LEU A CA 1
ATOM 626 C C . LEU A 1 79 ? -2.204 6.782 -1.234 1.00 90.81 79 LEU A C 1
ATOM 628 O O . LEU A 1 79 ? -1.058 6.631 -1.664 1.00 90.81 79 LEU A O 1
ATOM 632 N N . PRO A 1 80 ? -3.115 5.789 -1.342 1.00 88.88 80 PRO A N 1
ATOM 633 C CA . PRO A 1 80 ? -2.816 4.515 -1.994 1.00 88.88 80 PRO A CA 1
ATOM 634 C C . PRO A 1 80 ? -2.286 4.679 -3.418 1.00 88.88 80 PRO A C 1
ATOM 636 O O . PRO A 1 80 ? -1.335 4.000 -3.794 1.00 88.88 80 PRO A O 1
ATOM 639 N N . LEU A 1 81 ? -2.852 5.608 -4.196 1.00 92.25 81 LEU A N 1
ATOM 640 C CA . LEU A 1 81 ? -2.426 5.865 -5.573 1.00 92.25 81 LEU A CA 1
ATOM 641 C C . LEU A 1 81 ? -1.001 6.423 -5.625 1.00 92.25 81 LEU A C 1
ATOM 643 O O . LEU A 1 81 ? -0.211 5.996 -6.465 1.00 92.25 81 LEU A O 1
ATOM 647 N N . MET A 1 82 ? -0.649 7.320 -4.698 1.00 91.38 82 MET A N 1
ATOM 648 C CA . MET A 1 82 ? 0.722 7.824 -4.576 1.00 91.38 82 MET A CA 1
ATOM 649 C C . MET A 1 82 ? 1.708 6.700 -4.252 1.00 91.38 82 MET A C 1
ATOM 651 O O . MET A 1 82 ? 2.766 6.618 -4.871 1.00 91.38 82 MET A O 1
ATOM 655 N N . ILE A 1 83 ? 1.352 5.801 -3.329 1.00 89.31 83 ILE A N 1
ATOM 656 C CA . ILE A 1 83 ? 2.180 4.634 -2.991 1.00 89.31 83 ILE A CA 1
ATOM 657 C C . ILE A 1 83 ? 2.341 3.718 -4.213 1.00 89.31 83 ILE A C 1
ATOM 659 O O . ILE A 1 83 ? 3.451 3.274 -4.503 1.00 89.31 83 ILE A O 1
ATOM 663 N N . GLY A 1 84 ? 1.268 3.491 -4.976 1.00 91.38 84 GLY A N 1
ATOM 664 C CA . GLY A 1 84 ? 1.322 2.760 -6.244 1.00 91.38 84 GLY A CA 1
ATOM 665 C C . GLY A 1 84 ? 2.285 3.395 -7.246 1.00 91.38 84 GLY A C 1
ATOM 666 O O . GLY A 1 84 ? 3.146 2.715 -7.799 1.00 91.38 84 GLY A O 1
ATOM 667 N N . PHE A 1 85 ? 2.220 4.711 -7.431 1.00 90.56 85 PHE A N 1
ATOM 668 C CA . PHE A 1 85 ? 3.141 5.428 -8.310 1.00 90.56 85 PHE A CA 1
ATOM 669 C C . PHE A 1 85 ? 4.602 5.327 -7.843 1.00 90.56 85 PHE A C 1
ATOM 671 O O . PHE A 1 85 ? 5.483 4.992 -8.635 1.00 90.56 85 PHE A O 1
ATOM 678 N N . PHE A 1 86 ? 4.873 5.546 -6.554 1.00 90.00 86 PHE A N 1
ATOM 679 C CA . PHE A 1 86 ? 6.231 5.437 -6.015 1.00 90.00 86 PHE A CA 1
ATOM 680 C C . PHE A 1 86 ? 6.777 4.011 -6.063 1.00 90.00 86 PHE A C 1
ATOM 682 O O . PHE A 1 86 ? 7.977 3.830 -6.262 1.00 90.00 86 PHE A O 1
ATOM 689 N N . SER A 1 87 ? 5.917 2.996 -5.972 1.00 89.69 87 SER A N 1
ATOM 690 C CA . SER A 1 87 ? 6.330 1.596 -6.102 1.00 89.69 87 SER A CA 1
ATOM 691 C C . SER A 1 87 ? 6.929 1.261 -7.479 1.00 89.69 87 SER A C 1
ATOM 693 O O . SER A 1 87 ? 7.801 0.402 -7.576 1.00 89.69 87 SER A O 1
ATOM 695 N N . LEU A 1 88 ? 6.572 2.006 -8.536 1.00 89.50 88 LEU A N 1
ATOM 696 C CA . LEU A 1 88 ? 7.223 1.905 -9.851 1.00 89.50 88 LEU A CA 1
ATOM 697 C C . LEU A 1 88 ? 8.639 2.505 -9.850 1.00 89.50 88 LEU A C 1
ATOM 699 O O . LEU A 1 88 ? 9.493 2.097 -10.643 1.00 89.50 88 LEU A O 1
ATOM 703 N N . GLN A 1 89 ? 8.907 3.450 -8.945 1.00 87.19 89 GLN A N 1
ATOM 704 C CA . GLN A 1 89 ? 10.164 4.195 -8.841 1.00 87.19 89 GLN A CA 1
ATOM 705 C C . GLN A 1 89 ? 11.170 3.580 -7.875 1.00 87.19 89 GLN A C 1
ATOM 707 O O . GLN A 1 89 ? 12.356 3.700 -8.133 1.00 87.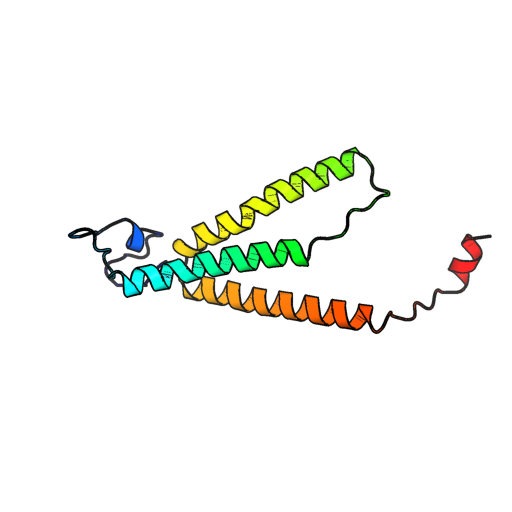19 89 GLN A O 1
ATOM 712 N N . VAL A 1 90 ? 10.745 2.790 -6.883 1.00 85.25 90 VAL A N 1
ATOM 713 C CA . VAL A 1 90 ? 11.628 2.081 -5.920 1.00 85.25 90 VAL A CA 1
ATOM 714 C C . VAL A 1 90 ? 11.776 0.574 -6.196 1.00 85.25 90 VAL A C 1
ATOM 716 O O . VAL A 1 90 ? 10.864 0.003 -6.795 1.00 85.25 90 VAL A O 1
ATOM 719 N N . PRO A 1 91 ? 12.880 -0.103 -5.825 1.00 85.81 91 PRO A N 1
ATOM 720 C CA . PRO A 1 91 ? 13.101 -1.511 -6.167 1.00 85.81 91 PRO A CA 1
ATOM 721 C C . PRO A 1 91 ? 11.912 -2.413 -5.854 1.00 85.81 91 PRO A C 1
ATOM 723 O O . PRO A 1 91 ? 11.338 -2.338 -4.770 1.00 85.81 91 PRO A O 1
ATOM 726 N N . ALA A 1 92 ? 11.557 -3.300 -6.787 1.00 85.50 92 ALA A N 1
ATOM 727 C CA . ALA A 1 92 ? 10.395 -4.179 -6.644 1.00 85.50 92 ALA A CA 1
ATOM 728 C C . ALA A 1 92 ? 10.407 -5.005 -5.343 1.00 85.50 92 ALA A C 1
ATOM 730 O O . ALA A 1 92 ? 9.354 -5.240 -4.753 1.00 85.50 92 ALA A O 1
ATOM 731 N N . GLY A 1 93 ? 11.591 -5.376 -4.841 1.00 86.94 93 GLY A N 1
ATOM 732 C CA . GLY A 1 93 ? 11.739 -6.041 -3.542 1.00 86.94 93 GLY A CA 1
ATOM 733 C C . GLY A 1 93 ? 11.184 -5.224 -2.367 1.00 86.94 93 GLY A C 1
ATOM 734 O O . GLY A 1 93 ? 10.551 -5.790 -1.480 1.00 86.94 93 GLY A O 1
ATOM 735 N N . LEU A 1 94 ? 11.334 -3.895 -2.390 1.00 88.12 94 LEU A N 1
ATOM 736 C CA . LEU A 1 94 ? 10.761 -3.003 -1.377 1.00 88.12 94 LEU A CA 1
ATOM 737 C C . LEU A 1 94 ? 9.227 -3.002 -1.437 1.00 88.12 94 LEU A C 1
ATOM 739 O O . LEU A 1 94 ? 8.560 -3.056 -0.408 1.00 88.12 94 LEU A O 1
ATOM 743 N N . THR A 1 95 ? 8.668 -3.018 -2.646 1.00 89.69 95 THR A N 1
ATOM 744 C CA . THR A 1 95 ? 7.217 -3.093 -2.871 1.00 89.69 95 THR A CA 1
ATOM 745 C C . THR A 1 95 ? 6.635 -4.410 -2.352 1.00 89.69 95 THR A C 1
ATOM 747 O O . THR A 1 95 ? 5.603 -4.410 -1.682 1.00 89.69 95 THR A O 1
ATOM 750 N N . ILE A 1 96 ? 7.317 -5.534 -2.601 1.00 91.38 96 ILE A N 1
ATOM 751 C CA . ILE A 1 96 ? 6.932 -6.857 -2.079 1.00 91.38 96 ILE A CA 1
ATOM 752 C C . ILE A 1 96 ? 7.013 -6.879 -0.547 1.00 91.38 96 ILE A C 1
ATOM 754 O O . ILE A 1 96 ? 6.113 -7.397 0.119 1.00 91.38 96 ILE A O 1
ATOM 758 N N . TYR A 1 97 ? 8.060 -6.286 0.028 1.00 91.31 97 TYR A N 1
ATOM 759 C CA . TYR A 1 97 ? 8.193 -6.140 1.475 1.00 91.31 97 TYR A CA 1
ATOM 760 C C . TYR A 1 97 ? 7.027 -5.340 2.078 1.00 91.31 97 TYR A C 1
ATOM 762 O O . TYR A 1 97 ? 6.391 -5.800 3.027 1.00 91.31 97 TYR A O 1
ATOM 770 N N . TRP A 1 98 ? 6.683 -4.182 1.506 1.00 89.62 98 TRP A N 1
ATOM 771 C CA . TRP A 1 98 ? 5.548 -3.389 1.986 1.00 89.62 98 TRP A CA 1
ATOM 772 C C . TRP A 1 98 ? 4.231 -4.147 1.878 1.00 89.62 98 TRP A C 1
ATOM 774 O O . TRP A 1 98 ? 3.456 -4.163 2.832 1.00 89.62 98 TRP A O 1
ATOM 784 N N . PHE A 1 99 ? 3.999 -4.820 0.750 1.00 92.56 99 PHE A N 1
ATOM 785 C CA . PHE A 1 99 ? 2.801 -5.628 0.555 1.00 92.56 99 PHE A CA 1
ATOM 786 C C . PHE A 1 99 ? 2.663 -6.716 1.630 1.00 92.56 99 PHE A C 1
ATOM 788 O O . PHE A 1 99 ? 1.621 -6.824 2.276 1.00 92.56 99 PHE A O 1
ATOM 795 N N . THR A 1 100 ? 3.718 -7.501 1.847 1.00 94.62 100 THR A N 1
ATOM 796 C CA . THR A 1 100 ? 3.701 -8.618 2.806 1.00 94.62 100 THR A CA 1
ATOM 797 C C . THR A 1 100 ? 3.566 -8.139 4.254 1.00 94.62 100 THR A C 1
ATOM 799 O O . THR A 1 100 ? 2.776 -8.707 5.009 1.00 94.62 100 THR A O 1
ATOM 802 N N . SER A 1 101 ? 4.253 -7.056 4.630 1.00 91.62 101 SER A N 1
ATOM 803 C CA . SER A 1 101 ? 4.134 -6.434 5.957 1.00 91.62 101 SER A CA 1
ATOM 804 C C . SER A 1 101 ? 2.715 -5.912 6.228 1.00 91.62 101 SER A C 1
ATOM 806 O O . SER A 1 101 ? 2.125 -6.187 7.278 1.00 91.62 101 SER A O 1
ATOM 808 N N . ASN A 1 102 ? 2.113 -5.232 5.248 1.00 90.94 102 ASN A N 1
ATOM 809 C CA . ASN A 1 102 ? 0.733 -4.757 5.346 1.00 90.94 102 ASN A CA 1
ATOM 810 C C . ASN A 1 102 ? -0.260 -5.921 5.432 1.00 90.94 102 ASN A C 1
ATOM 812 O O . ASN A 1 102 ? -1.166 -5.891 6.261 1.00 90.94 102 ASN A O 1
ATOM 816 N N . LEU A 1 103 ? -0.069 -6.976 4.633 1.00 94.62 103 LEU A N 1
ATOM 817 C CA . LEU A 1 103 ? -0.906 -8.175 4.684 1.00 94.62 103 LEU A CA 1
ATOM 818 C C . LEU A 1 103 ? -0.892 -8.818 6.071 1.00 94.62 103 LEU A C 1
ATOM 820 O O . LEU A 1 103 ? -1.952 -9.157 6.601 1.00 94.62 103 LEU A O 1
ATOM 824 N N . PHE A 1 104 ? 0.287 -8.944 6.677 1.00 95.81 104 PHE A N 1
ATOM 825 C CA . PHE A 1 104 ? 0.415 -9.462 8.033 1.00 95.81 104 PHE A CA 1
ATOM 826 C C . PHE A 1 104 ? -0.306 -8.565 9.047 1.00 95.81 104 PHE A C 1
ATOM 828 O O . PHE A 1 104 ? -1.142 -9.047 9.810 1.00 95.81 104 PHE A O 1
ATOM 835 N N . THR A 1 105 ? -0.069 -7.254 8.983 1.00 91.75 105 THR A N 1
ATOM 836 C CA . THR A 1 105 ? -0.668 -6.260 9.888 1.00 91.75 105 THR A CA 1
ATOM 837 C C . THR A 1 105 ? -2.199 -6.276 9.838 1.00 91.75 105 THR A C 1
ATOM 839 O O . THR A 1 105 ? -2.869 -6.288 10.874 1.00 91.75 105 THR A O 1
ATOM 842 N N . VAL A 1 106 ? -2.777 -6.317 8.636 1.00 93.81 106 VAL A N 1
ATOM 843 C CA . VAL A 1 106 ? -4.234 -6.356 8.437 1.00 93.81 106 VAL A CA 1
ATOM 844 C C . VAL A 1 106 ? -4.817 -7.667 8.929 1.00 93.81 106 VAL A C 1
ATOM 846 O O . VAL A 1 106 ? -5.828 -7.660 9.628 1.00 93.81 106 VAL A O 1
ATOM 849 N N . SER A 1 107 ? -4.162 -8.785 8.612 1.00 95.75 107 SER A N 1
ATOM 850 C CA . SER A 1 107 ? -4.603 -10.108 9.055 1.00 95.75 107 SER A CA 1
ATOM 851 C C . SER A 1 107 ? -4.642 -10.183 10.579 1.00 95.75 107 SER A C 1
ATOM 853 O O . SER A 1 107 ? -5.657 -10.572 11.150 1.00 95.75 107 SER A O 1
ATOM 855 N N . GLN A 1 108 ? -3.578 -9.732 11.249 1.00 96.12 108 GLN A N 1
ATOM 856 C CA . GLN A 1 108 ? -3.535 -9.658 12.709 1.00 96.12 108 GLN A CA 1
ATOM 857 C C . GLN A 1 108 ? -4.635 -8.754 13.266 1.00 96.12 108 GLN A C 1
ATOM 859 O O . GLN A 1 108 ? -5.352 -9.154 14.181 1.00 96.12 108 GLN A O 1
ATOM 864 N N . SER A 1 109 ? -4.809 -7.562 12.691 1.00 93.88 109 SER A N 1
ATOM 865 C CA . SER A 1 109 ? -5.829 -6.605 13.131 1.00 93.88 109 SER A CA 1
ATOM 866 C C . SER A 1 109 ? -7.238 -7.195 13.036 1.00 93.88 109 SER A C 1
ATOM 868 O O . SER A 1 109 ? -8.040 -7.045 13.956 1.00 93.88 109 SER A O 1
ATOM 870 N N . LEU A 1 110 ? -7.538 -7.908 11.949 1.00 94.19 110 LEU A N 1
ATOM 871 C CA . LEU A 1 110 ? -8.825 -8.570 11.744 1.00 94.19 110 LEU A CA 1
ATOM 872 C C . LEU A 1 110 ? -9.051 -9.727 12.718 1.00 94.19 110 LEU A C 1
ATOM 874 O O . LEU A 1 110 ? -10.134 -9.828 13.292 1.00 94.19 110 LEU A O 1
ATOM 878 N N . ILE A 1 111 ? -8.035 -10.562 12.943 1.00 96.06 111 ILE A N 1
ATOM 879 C CA . ILE A 1 111 ? -8.108 -11.675 13.898 1.00 96.06 111 ILE A CA 1
ATOM 880 C C . ILE A 1 111 ? -8.359 -11.147 15.312 1.00 96.06 111 ILE A C 1
ATOM 882 O O . ILE A 1 111 ? -9.253 -11.635 15.997 1.00 96.06 111 ILE A O 1
ATOM 886 N N . ILE A 1 112 ? -7.613 -10.124 15.737 1.00 94.50 112 ILE A N 1
ATOM 887 C CA . ILE A 1 112 ? -7.744 -9.527 17.070 1.00 94.50 112 ILE A CA 1
ATOM 888 C C . ILE A 1 112 ? -9.129 -8.893 17.246 1.00 94.50 112 ILE A C 1
ATOM 890 O O . ILE A 1 112 ? -9.797 -9.148 18.248 1.00 94.50 112 ILE A O 1
ATOM 894 N N . ARG A 1 113 ? -9.600 -8.115 16.261 1.00 91.81 113 ARG A N 1
ATOM 895 C CA . ARG A 1 113 ? -10.948 -7.520 16.293 1.00 91.81 113 ARG A CA 1
ATOM 896 C C . ARG A 1 113 ? -12.033 -8.593 16.362 1.00 91.81 113 ARG A C 1
ATOM 898 O O . ARG A 1 113 ? -12.955 -8.462 17.159 1.00 91.81 113 ARG A O 1
ATOM 905 N N . GLY A 1 114 ? -11.903 -9.663 15.576 1.00 93.44 114 GLY A N 1
ATOM 906 C CA . GLY A 1 114 ? -12.823 -10.799 15.615 1.00 93.44 114 GLY A CA 1
ATOM 907 C C . GLY A 1 114 ? -12.811 -11.525 16.962 1.00 93.44 114 GLY A C 1
ATOM 908 O O . GLY A 1 114 ? -13.870 -11.843 17.499 1.00 93.44 114 GLY A O 1
ATOM 909 N N . TYR A 1 115 ? -11.628 -11.732 17.547 1.00 95.38 115 TYR A N 1
ATOM 910 C CA . TYR A 1 115 ? -11.478 -12.381 18.847 1.00 95.38 115 TYR A CA 1
ATOM 911 C C . TYR A 1 115 ? -12.157 -11.592 19.970 1.00 95.38 115 TYR A C 1
ATOM 913 O O . TYR A 1 115 ? -12.926 -12.177 20.729 1.00 95.38 115 TYR A O 1
ATOM 921 N N . TYR A 1 116 ? -11.918 -10.279 20.061 1.00 92.62 116 TYR A N 1
ATOM 922 C CA . TYR A 1 116 ? -12.531 -9.432 21.091 1.00 92.62 116 TYR A CA 1
ATOM 923 C C . TYR A 1 116 ? -14.027 -9.197 20.871 1.00 92.62 116 TYR A C 1
ATOM 925 O O . TYR A 1 116 ? -14.757 -9.022 21.840 1.00 92.62 116 TYR A O 1
ATOM 933 N N . ALA A 1 117 ? -14.507 -9.231 19.625 1.00 90.06 117 ALA A N 1
ATOM 934 C CA . ALA A 1 117 ? -15.942 -9.192 19.353 1.00 90.06 117 ALA A CA 1
ATOM 935 C C . ALA A 1 117 ? -16.661 -10.448 19.882 1.00 90.06 117 ALA A C 1
ATOM 937 O O . ALA A 1 117 ? -17.775 -10.348 20.385 1.00 90.06 117 ALA A O 1
ATOM 938 N N . ALA A 1 118 ? -16.021 -11.621 19.797 1.00 94.25 118 ALA A N 1
ATOM 939 C CA . ALA A 1 118 ? -16.549 -12.871 20.350 1.00 94.25 118 ALA A CA 1
ATOM 940 C C . ALA A 1 118 ? -16.299 -13.022 21.864 1.00 94.25 118 ALA A C 1
ATOM 942 O O . ALA A 1 118 ? -17.071 -13.689 22.548 1.00 94.25 118 ALA A O 1
ATOM 943 N N . ASN A 1 119 ? -15.229 -12.409 22.379 1.00 94.19 119 ASN A N 1
ATOM 944 C CA . ASN A 1 119 ? -14.806 -12.467 23.779 1.00 94.19 119 ASN A CA 1
ATOM 945 C C . ASN A 1 119 ? -14.641 -11.039 24.326 1.00 94.19 119 ASN A C 1
ATOM 947 O O . ASN A 1 119 ? -13.505 -10.566 24.469 1.00 94.19 119 ASN A O 1
ATOM 951 N N . PRO A 1 120 ? -15.748 -10.324 24.594 1.00 88.94 120 PRO A N 1
ATOM 952 C CA . PRO A 1 120 ? -15.672 -8.976 25.134 1.00 88.94 120 PRO A CA 1
ATOM 953 C C . PRO A 1 120 ? -14.947 -9.004 26.490 1.00 88.94 120 PRO A C 1
ATOM 955 O O . PRO A 1 120 ? -15.266 -9.844 27.335 1.00 88.94 120 PRO A O 1
ATOM 958 N N . PRO A 1 121 ? -13.953 -8.129 26.716 1.00 84.81 121 PRO A N 1
ATOM 959 C CA . PRO A 1 121 ? -13.206 -8.122 27.965 1.00 84.81 121 PRO A CA 1
ATOM 960 C C . PRO A 1 121 ? -14.118 -7.713 29.126 1.00 84.81 121 PRO A C 1
ATOM 962 O O . PRO A 1 121 ? -14.841 -6.721 29.038 1.00 84.81 121 PRO A O 1
ATOM 965 N N . GLU A 1 122 ? -14.058 -8.447 30.237 1.00 82.44 122 GLU A N 1
ATOM 966 C CA . GLU A 1 122 ? -14.715 -8.029 31.476 1.00 82.44 122 GLU A CA 1
ATOM 967 C C . GLU A 1 122 ? -14.007 -6.790 32.037 1.00 82.44 122 GLU A C 1
AT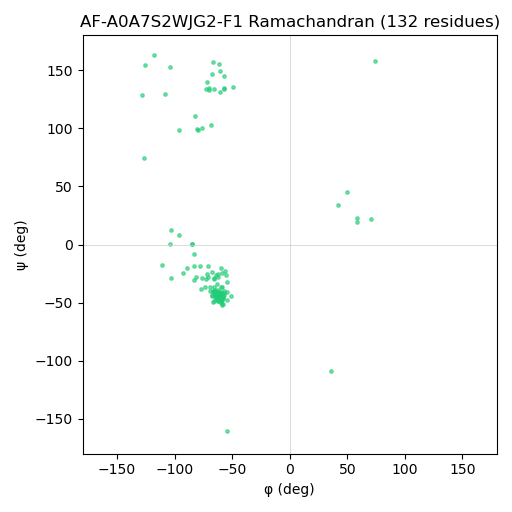OM 969 O O . GLU A 1 122 ? -12.930 -6.873 32.634 1.00 82.44 122 GLU A O 1
ATOM 974 N N . ILE A 1 123 ? -14.613 -5.619 31.845 1.00 81.00 123 ILE A N 1
ATOM 975 C CA . ILE A 1 123 ? -14.115 -4.367 32.413 1.00 81.00 123 ILE A CA 1
ATOM 976 C C . ILE A 1 123 ? -14.550 -4.310 33.881 1.00 81.00 123 ILE A C 1
ATOM 978 O O . ILE A 1 123 ? -15.680 -3.943 34.197 1.00 81.00 123 ILE A O 1
ATOM 982 N N . LYS A 1 124 ? -13.649 -4.673 34.800 1.00 81.50 12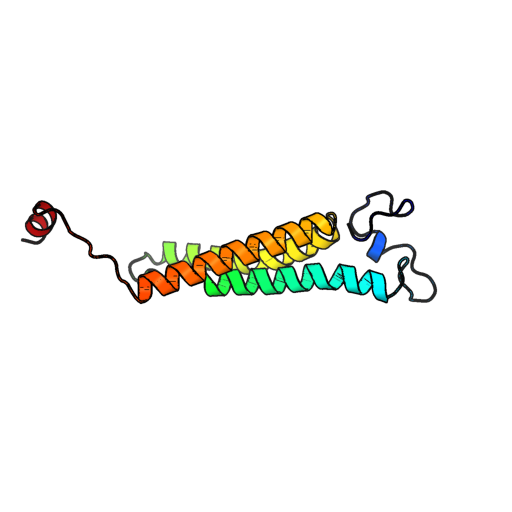4 LYS A N 1
ATOM 983 C CA . LYS A 1 124 ? -13.853 -4.437 36.236 1.00 81.50 124 LYS A CA 1
ATOM 984 C C . LYS A 1 124 ? -13.508 -2.988 36.552 1.00 81.50 124 LYS A C 1
ATOM 986 O O . LYS A 1 124 ? -12.336 -2.638 36.678 1.00 81.50 124 LYS A O 1
ATOM 991 N N . LEU A 1 125 ? -14.532 -2.148 36.644 1.00 82.88 125 LEU A N 1
ATOM 992 C CA . LEU A 1 125 ? -14.368 -0.763 37.069 1.00 82.88 125 LEU A CA 1
ATOM 993 C C . LEU A 1 125 ? -14.081 -0.718 38.581 1.00 82.88 125 LEU A C 1
ATOM 995 O O . LEU A 1 125 ? -14.768 -1.398 39.343 1.00 82.88 125 LEU A O 1
ATOM 999 N N . PRO A 1 126 ? -13.086 0.063 39.035 1.00 85.00 126 PRO A N 1
ATOM 1000 C CA . PRO A 1 126 ? -12.912 0.360 40.453 1.00 85.00 126 PRO A CA 1
ATOM 1001 C C . PRO A 1 126 ? -14.161 1.011 41.068 1.00 85.00 126 PRO A C 1
ATOM 1003 O O . PRO A 1 126 ? -14.796 1.851 40.430 1.00 85.00 126 PRO A O 1
ATOM 1006 N N . ASP A 1 127 ? -14.458 0.697 42.331 1.00 83.12 127 ASP A N 1
ATOM 1007 C CA . ASP A 1 127 ? -15.695 1.110 43.021 1.00 83.12 127 ASP A CA 1
ATOM 1008 C C . ASP A 1 127 ? -15.945 2.631 43.031 1.00 83.12 127 ASP A C 1
ATOM 1010 O O . ASP A 1 127 ? -17.089 3.082 43.091 1.00 83.12 127 ASP A O 1
ATOM 1014 N N . TYR A 1 128 ? -14.887 3.443 42.938 1.00 80.88 128 TYR A N 1
ATOM 1015 C CA . TYR A 1 128 ? -15.000 4.902 42.935 1.00 80.88 128 TYR A CA 1
ATOM 1016 C C . TYR A 1 128 ? -15.602 5.480 41.642 1.00 80.88 128 TYR A C 1
ATOM 1018 O O . TYR A 1 128 ? -16.087 6.607 41.669 1.00 80.88 128 TYR A O 1
ATOM 1026 N N . TRP A 1 129 ? -15.616 4.739 40.528 1.00 76.56 129 TRP A N 1
ATOM 1027 C CA . TRP A 1 129 ? -16.282 5.185 39.295 1.00 76.56 129 TRP A CA 1
ATOM 1028 C C . TRP A 1 129 ? -17.806 5.110 39.407 1.00 76.56 129 TRP A C 1
ATOM 1030 O O . TRP A 1 129 ? -18.498 6.015 38.962 1.00 76.56 129 TRP A O 1
ATOM 1040 N N . VAL A 1 130 ? -18.331 4.088 40.090 1.00 76.12 130 VAL A N 1
ATOM 1041 C CA . VAL A 1 130 ? -19.776 3.923 40.348 1.00 76.12 130 VAL A CA 1
ATOM 1042 C C . VAL A 1 130 ? -20.305 5.003 41.303 1.00 76.12 130 VAL A C 1
ATOM 1044 O O . VAL A 1 130 ? -21.494 5.314 41.314 1.00 76.12 130 VAL A O 1
ATOM 1047 N N . ALA A 1 131 ? -19.422 5.586 42.118 1.00 78.44 131 ALA A N 1
ATOM 1048 C CA . ALA A 1 131 ? -19.763 6.656 43.048 1.00 78.44 131 ALA A CA 1
ATOM 1049 C C . ALA A 1 131 ? -19.915 8.038 42.382 1.00 78.44 131 ALA A C 1
ATOM 1051 O O . ALA A 1 131 ? -20.526 8.907 42.994 1.00 78.44 131 ALA A O 1
ATOM 1052 N N . LEU A 1 132 ? -19.379 8.243 41.171 1.00 76.12 132 LEU A N 1
ATOM 1053 C CA . LEU A 1 132 ? -19.478 9.507 40.423 1.00 76.12 132 LEU A CA 1
ATOM 1054 C C . LEU A 1 132 ? -20.797 9.654 39.643 1.00 76.12 132 LEU A C 1
ATOM 1056 O O . LEU A 1 132 ? -21.158 10.770 39.287 1.00 76.12 132 LEU A O 1
ATOM 1060 N N . ASP A 1 133 ? -21.512 8.549 39.410 1.00 72.38 133 ASP A N 1
ATOM 1061 C CA . ASP A 1 133 ? -22.816 8.518 38.724 1.00 72.38 133 ASP A CA 1
ATOM 1062 C C . ASP A 1 133 ? -24.016 8.796 39.663 1.00 72.38 133 ASP A C 1
ATOM 1064 O O . ASP A 1 133 ? -25.167 8.762 39.221 1.00 72.38 133 ASP A O 1
ATOM 1068 N N . LYS A 1 134 ? -23.777 9.041 40.962 1.00 57.59 134 LYS A N 1
ATOM 1069 C CA . LYS A 1 134 ? -24.800 9.385 41.970 1.00 57.59 134 LYS A CA 1
ATOM 1070 C C . LYS A 1 134 ? -24.771 10.863 42.330 1.00 57.59 134 LYS A C 1
ATOM 1072 O O . LYS A 1 134 ? -25.875 11.407 42.555 1.00 57.59 134 LYS A O 1
#

Solvent-accessible surface area (backbone atoms 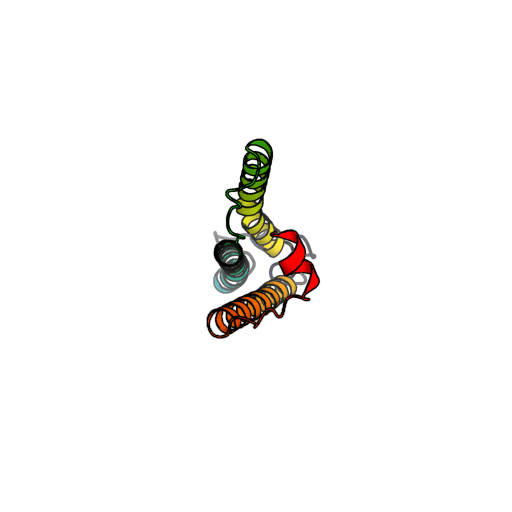only — not comparable to full-atom values): 7820 Å² total; per-residue (Å²): 23,52,82,92,47,92,85,48,73,88,47,41,55,44,65,77,76,42,72,64,53,96,94,34,50,64,67,39,65,70,52,50,50,59,56,52,46,53,30,53,53,41,25,53,51,47,50,50,48,53,67,72,67,54,78,80,83,67,85,87,56,53,73,70,54,52,51,54,52,52,55,49,52,57,54,57,67,52,47,32,56,52,52,26,57,48,36,44,39,39,51,51,69,59,46,53,49,52,45,51,53,49,51,51,53,52,52,51,52,51,51,52,53,52,49,43,72,76,49,67,78,88,80,82,76,61,74,73,62,69,61,72,79,111